Protein AF-A0AAV3ZA12-F1 (afdb_monomer_lite)

Secondary structure (DSSP, 8-state):
-HHHHHHHHTT--GGG---HHHHHHHHHHHH-S---HHHHHHHHHHHHHHHHHHS-SHHHHHHTT------------

pLDDT: mean 81.69, std 13.92, range [38.5, 95.38]

Sequence (77 aa):
MEMRCYRRLLGISYKDHTTNEEVSRRIVNAIGPHVDLLTIVRQRKLKWYGHTTRSSGLAKTIMQGTVNEGRRRGRLG

Foldseek 3Di:
DVLVVLCVVVVNDVVNVDDSVRSVVVVCVVPNDDDDPVNVVVVVVVVVVVVLCPDDDDSNCVVVVDPCPDPPPDDPD

Structure (mmCIF, N/CA/C/O backbone):
data_AF-A0AAV3ZA12-F1
#
_entry.id   AF-A0AAV3ZA12-F1
#
loop_
_atom_site.group_PDB
_atom_site.id
_atom_site.type_symbol
_atom_site.label_atom_id
_atom_site.label_alt_id
_atom_site.label_comp_id
_atom_site.label_asym_id
_atom_site.label_entity_id
_atom_site.label_seq_id
_atom_site.pdbx_PDB_ins_code
_atom_site.Cartn_x
_atom_site.Cartn_y
_atom_site.Cartn_z
_atom_site.occupancy
_atom_site.B_iso_or_equiv
_atom_site.auth_seq_id
_atom_site.auth_comp_id
_atom_site.auth_asym_id
_atom_site.auth_atom_id
_atom_site.pdbx_PDB_model_num
ATOM 1 N N . MET A 1 1 ? -4.441 8.862 3.920 1.00 73.19 1 MET A N 1
ATOM 2 C CA . MET A 1 1 ? -5.727 8.799 3.188 1.00 73.19 1 MET A CA 1
ATOM 3 C C . MET A 1 1 ? -6.466 7.505 3.490 1.00 73.19 1 MET A C 1
ATOM 5 O O . MET A 1 1 ? -7.558 7.584 4.027 1.00 73.19 1 MET A O 1
ATOM 9 N N . GLU A 1 2 ? -5.857 6.342 3.247 1.00 86.88 2 GLU A N 1
ATOM 10 C CA . GLU A 1 2 ? -6.508 5.030 3.394 1.00 86.8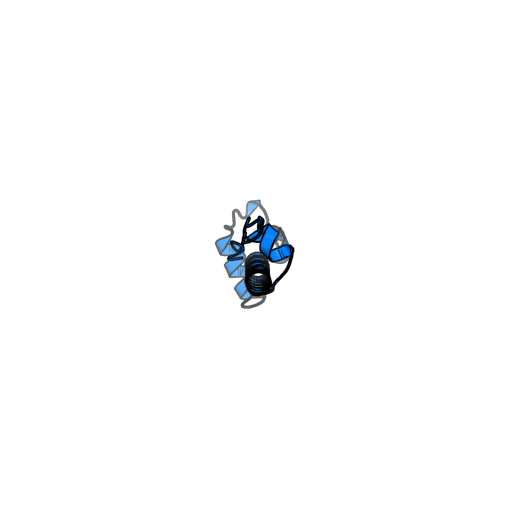8 2 GLU A CA 1
ATOM 11 C C . GLU A 1 2 ? -7.100 4.768 4.797 1.00 86.88 2 GLU A C 1
ATOM 13 O O . GLU A 1 2 ? -8.303 4.561 4.923 1.00 86.88 2 GLU A O 1
ATOM 18 N N . MET A 1 3 ? -6.319 4.955 5.871 1.00 88.81 3 MET A N 1
ATOM 19 C CA . MET A 1 3 ? -6.815 4.810 7.256 1.00 88.81 3 MET A CA 1
ATOM 20 C C . MET A 1 3 ? -8.002 5.722 7.598 1.00 88.81 3 MET A C 1
ATOM 22 O O . MET A 1 3 ? -8.870 5.360 8.389 1.00 88.81 3 MET A O 1
ATOM 26 N N . ARG A 1 4 ? -8.072 6.913 6.991 1.00 88.38 4 ARG A N 1
ATOM 27 C CA . ARG A 1 4 ? -9.197 7.837 7.191 1.00 88.38 4 ARG A CA 1
ATOM 28 C C . ARG A 1 4 ? -10.460 7.315 6.503 1.00 88.38 4 ARG A C 1
ATOM 30 O O . ARG A 1 4 ? -11.548 7.478 7.046 1.00 88.38 4 ARG A O 1
ATOM 37 N N . CYS A 1 5 ? -10.314 6.681 5.340 1.00 89.75 5 CYS A N 1
ATOM 38 C CA . CYS A 1 5 ? -11.412 6.015 4.644 1.00 89.75 5 CYS A CA 1
ATOM 39 C C . CYS A 1 5 ? -11.900 4.789 5.423 1.00 89.75 5 CYS A C 1
ATOM 41 O O . CYS A 1 5 ? -13.102 4.670 5.635 1.00 89.75 5 CYS A O 1
ATOM 43 N N . TYR A 1 6 ? -10.996 3.945 5.933 1.00 90.88 6 TYR A N 1
ATOM 44 C CA . TYR A 1 6 ? -11.375 2.783 6.745 1.00 90.88 6 TYR A CA 1
ATOM 45 C C . TYR A 1 6 ? -12.104 3.174 8.026 1.00 90.88 6 TYR A C 1
ATOM 47 O O . TYR A 1 6 ? -13.146 2.602 8.331 1.00 90.88 6 TYR A O 1
ATOM 55 N N . ARG A 1 7 ? -11.631 4.206 8.736 1.00 92.19 7 ARG A N 1
ATOM 56 C CA . ARG A 1 7 ? -12.337 4.725 9.916 1.00 92.19 7 ARG A CA 1
ATOM 57 C C . ARG A 1 7 ? -13.750 5.197 9.587 1.00 92.19 7 ARG A C 1
ATOM 59 O O . ARG A 1 7 ? -14.665 4.885 10.333 1.00 92.19 7 ARG A O 1
ATOM 66 N N . ARG A 1 8 ? -13.944 5.896 8.462 1.00 92.00 8 ARG A N 1
ATOM 67 C CA . ARG A 1 8 ? -15.285 6.313 8.016 1.00 92.00 8 ARG A CA 1
ATOM 68 C C . ARG A 1 8 ? -16.175 5.123 7.673 1.00 92.00 8 ARG A C 1
ATOM 70 O O . ARG A 1 8 ? -17.322 5.109 8.093 1.00 92.00 8 ARG A O 1
ATOM 77 N N . LEU A 1 9 ? -15.648 4.142 6.942 1.00 90.50 9 LEU A N 1
ATOM 78 C CA . LEU A 1 9 ? -16.403 2.957 6.535 1.00 90.50 9 LEU A CA 1
ATOM 79 C C . LEU A 1 9 ? -16.842 2.106 7.735 1.00 90.50 9 LEU A C 1
ATOM 81 O O . LEU A 1 9 ? -17.944 1.576 7.740 1.00 90.50 9 LEU A O 1
ATOM 85 N N . LEU A 1 10 ? -15.996 2.020 8.763 1.00 90.50 10 LEU A N 1
ATOM 86 C CA . LEU A 1 10 ? -16.274 1.298 10.006 1.00 90.50 10 LEU A CA 1
ATOM 87 C C . LEU A 1 10 ? -17.017 2.143 11.057 1.00 90.50 10 LEU A C 1
ATOM 89 O O . LEU A 1 10 ? -17.251 1.657 12.160 1.00 90.50 10 LEU A O 1
ATOM 93 N N . GLY A 1 11 ? -17.341 3.407 10.762 1.00 92.50 11 GLY A N 1
ATOM 94 C CA . GLY A 1 11 ? -18.008 4.310 11.706 1.00 92.50 11 GLY A CA 1
ATOM 95 C C . GLY A 1 11 ? -17.184 4.675 12.950 1.00 92.50 11 GLY A C 1
ATOM 96 O O . GLY A 1 11 ? -17.758 5.066 13.959 1.00 92.50 11 GLY A O 1
ATOM 97 N N . ILE A 1 12 ? -15.853 4.557 12.900 1.00 91.50 12 ILE A N 1
ATOM 98 C CA . ILE A 1 12 ? -14.962 4.807 14.043 1.00 91.50 12 ILE A CA 1
ATOM 99 C C . ILE A 1 12 ? -14.775 6.313 14.236 1.00 91.50 12 ILE A C 1
ATOM 101 O O . ILE A 1 12 ? -14.225 7.012 13.375 1.00 91.50 12 ILE A O 1
ATOM 105 N N . SER A 1 13 ? -15.180 6.798 15.405 1.00 88.25 13 SER A N 1
ATOM 106 C CA . SER A 1 13 ? -14.974 8.165 15.859 1.00 88.25 13 SER A CA 1
ATOM 107 C C . SER A 1 13 ? -13.554 8.363 16.387 1.00 88.25 13 SER A C 1
ATOM 109 O O . SER A 1 13 ? -12.868 7.439 16.821 1.00 88.25 13 SER A O 1
ATOM 111 N N . TYR A 1 14 ? -13.094 9.613 16.397 1.00 80.38 14 TYR A N 1
ATOM 112 C CA . TYR A 1 14 ? -11.808 9.959 17.007 1.00 80.38 14 TYR A CA 1
ATOM 113 C C . TYR A 1 14 ? -11.801 9.712 18.526 1.00 80.38 14 TYR A C 1
ATOM 115 O O . TYR A 1 14 ? -10.759 9.411 19.099 1.00 80.38 14 TYR A O 1
ATOM 123 N N . LYS A 1 15 ? -12.980 9.784 19.161 1.00 86.50 15 LYS A N 1
ATOM 124 C CA . LYS A 1 15 ? -13.175 9.534 20.597 1.00 86.50 15 LYS A CA 1
ATOM 125 C C . LYS A 1 15 ? -13.006 8.067 20.989 1.00 86.50 15 LYS A C 1
ATOM 127 O O . LYS A 1 15 ? -12.770 7.786 22.155 1.00 86.50 15 LYS A O 1
ATOM 132 N N . ASP A 1 16 ?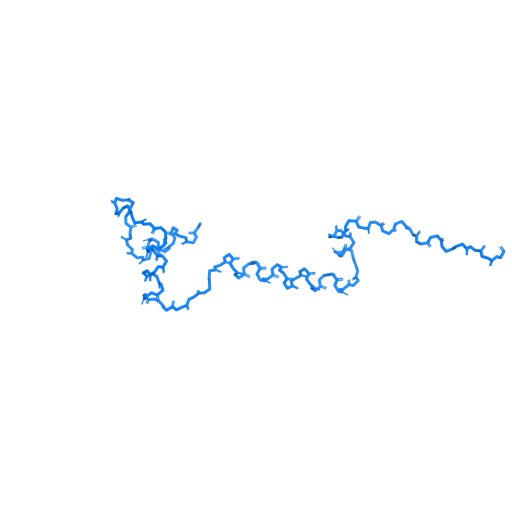 -13.086 7.148 20.029 1.00 83.19 16 ASP A N 1
ATOM 133 C CA . ASP A 1 16 ? -12.963 5.714 20.300 1.00 83.19 16 ASP A CA 1
ATOM 134 C C . ASP A 1 16 ? -11.512 5.296 20.585 1.00 83.19 16 ASP A C 1
ATOM 136 O O . ASP A 1 16 ? -11.263 4.123 20.857 1.00 83.19 16 ASP A O 1
ATOM 140 N N . HIS A 1 17 ? -10.542 6.221 20.458 1.00 87.25 17 HIS A N 1
ATOM 141 C CA . HIS A 1 17 ? -9.102 6.002 20.674 1.00 87.25 17 HIS A CA 1
ATOM 142 C C . HIS A 1 17 ? -8.573 4.699 20.048 1.00 87.25 17 HIS A C 1
ATOM 144 O O . HIS A 1 17 ? -7.621 4.085 20.524 1.00 87.25 17 HIS A O 1
ATOM 150 N N . THR A 1 18 ? -9.194 4.268 18.949 1.00 89.62 18 THR A N 1
ATOM 151 C CA . THR A 1 18 ? -8.882 2.991 18.313 1.00 89.62 18 THR A CA 1
ATOM 152 C C . THR A 1 18 ? -7.545 3.098 17.593 1.00 89.62 18 THR A C 1
ATOM 154 O O . THR A 1 18 ? -7.324 4.060 16.850 1.00 89.62 18 THR A O 1
ATOM 157 N N . THR A 1 19 ? -6.659 2.123 17.790 1.00 92.12 19 THR A N 1
ATOM 158 C CA . THR A 1 19 ? -5.354 2.068 17.118 1.00 92.12 19 THR A CA 1
ATOM 159 C C . THR A 1 19 ? -5.508 1.730 15.636 1.00 92.12 19 THR A C 1
ATOM 161 O O . THR A 1 19 ? -6.534 1.203 15.202 1.00 92.12 19 THR A O 1
ATOM 164 N N . ASN A 1 20 ? -4.498 2.044 14.824 1.00 88.12 20 ASN A N 1
ATOM 165 C CA . ASN A 1 20 ? -4.557 1.757 13.388 1.00 88.12 20 ASN A CA 1
ATOM 166 C C . ASN A 1 20 ? -4.507 0.249 13.105 1.00 88.12 20 ASN A C 1
ATOM 168 O O . ASN A 1 20 ? -5.130 -0.212 12.151 1.00 88.12 20 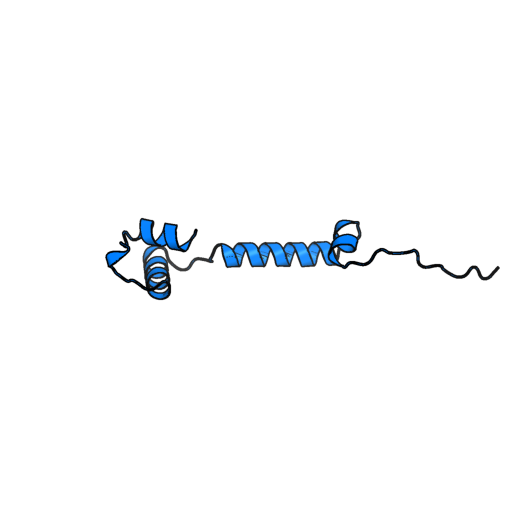ASN A O 1
ATOM 172 N N . GLU A 1 21 ? -3.826 -0.516 13.956 1.00 89.62 21 GLU A N 1
ATOM 173 C CA . GLU A 1 21 ? -3.788 -1.976 13.908 1.00 89.62 21 GLU A CA 1
ATOM 174 C C . GLU A 1 21 ? -5.190 -2.562 14.102 1.00 89.62 21 GLU A C 1
ATOM 176 O O . GLU A 1 21 ? -5.607 -3.437 13.346 1.00 89.62 21 GLU A O 1
ATOM 181 N N . GLU A 1 22 ? -5.958 -2.032 15.057 1.00 91.12 22 GLU A N 1
ATOM 182 C CA . GLU A 1 22 ? -7.323 -2.494 15.311 1.00 91.12 22 GLU A CA 1
ATOM 183 C C . GLU A 1 22 ? -8.279 -2.116 14.171 1.00 91.12 22 GLU A C 1
ATOM 185 O O . GLU A 1 22 ? -9.109 -2.931 13.764 1.00 91.12 22 GLU A O 1
ATOM 190 N N . VAL A 1 23 ? -8.133 -0.919 13.589 1.00 90.88 23 VAL A N 1
ATOM 191 C CA . VAL A 1 23 ? -8.876 -0.537 12.373 1.00 90.88 23 VAL A CA 1
ATOM 192 C C . VAL A 1 23 ? -8.564 -1.502 11.224 1.00 90.88 23 VAL A C 1
ATOM 194 O O . VAL A 1 23 ? -9.486 -1.950 10.543 1.00 90.88 23 VAL A O 1
ATOM 197 N N . SER A 1 24 ? -7.289 -1.863 11.046 1.00 89.75 24 SER A N 1
ATOM 198 C CA . SER A 1 24 ? -6.843 -2.826 10.031 1.00 89.75 24 SER A CA 1
ATOM 199 C C . SER A 1 24 ? -7.454 -4.217 10.252 1.00 89.75 24 SER A C 1
ATOM 201 O O . SER A 1 24 ? -7.985 -4.840 9.333 1.00 89.75 24 SER A O 1
ATOM 203 N N . ARG A 1 25 ? -7.480 -4.691 11.500 1.00 90.56 25 ARG A N 1
ATOM 204 C CA . ARG A 1 25 ? -8.092 -5.979 11.848 1.00 90.56 25 ARG A CA 1
ATOM 205 C C . ARG A 1 25 ? -9.591 -5.999 11.543 1.00 90.56 25 ARG A C 1
ATOM 207 O O . ARG A 1 25 ? -10.090 -6.951 10.947 1.00 90.56 25 ARG A O 1
ATOM 214 N N . ARG A 1 26 ? -10.313 -4.937 11.910 1.00 92.00 26 ARG A N 1
ATOM 215 C CA . ARG A 1 26 ? -11.760 -4.828 11.664 1.00 92.00 26 ARG A CA 1
ATOM 216 C C . ARG A 1 26 ? -12.097 -4.779 10.181 1.00 92.00 26 ARG A C 1
ATOM 218 O O . ARG A 1 26 ? -13.052 -5.430 9.771 1.00 92.00 26 ARG A O 1
ATOM 225 N N . ILE A 1 27 ? -11.321 -4.051 9.376 1.00 91.50 27 ILE A N 1
ATOM 226 C CA . ILE A 1 27 ? -11.576 -3.980 7.933 1.00 91.50 27 ILE A CA 1
ATOM 227 C C . ILE A 1 27 ? -11.318 -5.331 7.249 1.00 91.50 27 ILE A C 1
ATOM 229 O O . ILE A 1 27 ? -12.109 -5.737 6.401 1.00 91.50 27 ILE A O 1
ATOM 233 N N . VAL A 1 28 ? -10.281 -6.067 7.673 1.00 91.50 28 VAL A N 1
ATOM 234 C CA . VAL A 1 28 ? -10.009 -7.427 7.180 1.00 91.50 28 VAL A CA 1
ATOM 235 C C . VAL A 1 28 ? -11.143 -8.380 7.553 1.00 91.50 28 VAL A C 1
ATOM 237 O O . VAL A 1 28 ? -11.565 -9.172 6.720 1.00 91.50 28 VAL A O 1
ATOM 240 N N . ASN A 1 29 ? -11.695 -8.272 8.762 1.00 91.00 29 ASN A N 1
ATOM 241 C CA . ASN A 1 29 ? -12.845 -9.086 9.160 1.00 91.00 29 ASN A CA 1
ATOM 242 C C . ASN A 1 29 ? -14.128 -8.724 8.392 1.00 91.00 29 ASN A C 1
ATOM 244 O O . ASN A 1 29 ? -14.951 -9.598 8.145 1.00 91.00 29 ASN A O 1
ATOM 248 N N . ALA A 1 30 ? -14.314 -7.452 8.027 1.00 89.88 30 ALA A N 1
ATOM 249 C CA . ALA A 1 30 ? -15.535 -6.977 7.377 1.00 89.88 30 ALA A CA 1
ATOM 250 C C . ALA A 1 30 ? -15.582 -7.249 5.863 1.00 89.88 30 ALA A C 1
ATOM 252 O O . ALA A 1 30 ? -16.650 -7.529 5.328 1.00 89.88 30 ALA A O 1
ATOM 253 N N . ILE A 1 31 ? -14.447 -7.133 5.166 1.00 89.12 31 ILE A N 1
ATOM 254 C CA . ILE A 1 31 ? -14.381 -7.181 3.688 1.00 89.12 31 ILE A CA 1
ATOM 255 C C . ILE A 1 31 ? -13.505 -8.348 3.203 1.00 89.12 31 ILE A C 1
ATOM 257 O O . ILE A 1 31 ? -13.485 -8.679 2.019 1.00 89.12 31 ILE A O 1
ATOM 261 N N . GLY A 1 32 ? -12.803 -9.011 4.120 1.00 88.00 32 GLY A N 1
ATOM 262 C CA . GLY A 1 32 ? -11.841 -10.057 3.814 1.00 88.00 32 GLY A CA 1
ATOM 263 C C . GLY A 1 32 ? -10.423 -9.523 3.572 1.00 88.00 32 GLY A C 1
ATOM 264 O O . GLY A 1 32 ? -10.139 -8.326 3.723 1.00 88.00 32 GLY A O 1
ATOM 265 N N . PRO A 1 33 ? -9.491 -10.422 3.209 1.00 87.06 33 PRO A N 1
ATOM 266 C CA . PRO A 1 33 ? -8.112 -10.061 2.912 1.00 87.06 33 PRO A CA 1
ATOM 267 C C . PRO A 1 33 ? -8.050 -9.080 1.738 1.00 87.06 33 PRO A C 1
ATOM 269 O O . PRO A 1 33 ? -8.574 -9.351 0.660 1.00 87.06 33 PRO A O 1
ATOM 272 N N . HIS A 1 34 ? -7.368 -7.955 1.929 1.00 84.56 34 HIS A N 1
ATOM 273 C CA . HIS A 1 34 ? -7.137 -6.968 0.879 1.00 84.56 34 HIS A CA 1
ATOM 274 C C . HIS A 1 34 ? -5.680 -6.509 0.905 1.00 84.56 34 HIS A C 1
ATOM 276 O O . HIS A 1 34 ? -4.987 -6.612 1.918 1.00 84.56 34 HIS A O 1
ATOM 282 N N . VAL A 1 35 ? -5.205 -6.014 -0.236 1.00 85.25 35 VAL A N 1
ATOM 283 C CA . VAL A 1 35 ? -3.856 -5.460 -0.357 1.00 85.25 35 VAL A CA 1
ATOM 284 C C . VAL A 1 35 ? -3.939 -3.954 -0.151 1.00 85.25 35 VAL A C 1
ATOM 286 O O . VAL A 1 35 ? -4.654 -3.275 -0.884 1.00 85.25 35 VAL A O 1
ATOM 289 N N . ASP A 1 36 ? -3.181 -3.442 0.816 1.00 84.81 36 ASP A N 1
ATOM 290 C CA . ASP A 1 36 ? -3.020 -2.004 1.053 1.00 84.81 36 ASP A CA 1
ATOM 291 C C . ASP A 1 36 ? -2.575 -1.285 -0.235 1.00 84.81 36 ASP A C 1
ATOM 293 O O . ASP A 1 36 ? -1.661 -1.725 -0.951 1.00 84.81 36 ASP A O 1
ATOM 297 N N . LEU A 1 37 ? -3.216 -0.153 -0.526 1.00 87.81 37 LEU A N 1
ATOM 298 C CA . LEU A 1 37 ? -2.929 0.699 -1.675 1.00 87.81 37 LEU A CA 1
ATOM 299 C C . LEU A 1 37 ? -1.448 1.065 -1.768 1.00 87.81 37 LEU A C 1
ATOM 301 O O . LEU A 1 37 ? -0.882 1.075 -2.865 1.00 87.81 37 LEU A O 1
ATOM 305 N N . LEU A 1 38 ? -0.790 1.339 -0.641 1.00 87.75 38 LEU A N 1
ATOM 306 C CA . LEU A 1 38 ? 0.634 1.662 -0.625 1.00 87.75 38 LEU A CA 1
ATOM 307 C C . LEU A 1 38 ? 1.477 0.473 -1.098 1.00 87.75 38 LEU A C 1
ATOM 309 O O . LEU A 1 38 ? 2.446 0.658 -1.842 1.00 87.75 38 LEU A O 1
ATOM 313 N N . THR A 1 39 ? 1.087 -0.745 -0.729 1.00 89.88 39 THR A N 1
ATOM 314 C CA . THR A 1 39 ? 1.728 -1.978 -1.199 1.00 89.88 39 THR A CA 1
ATOM 315 C C . THR A 1 39 ? 1.538 -2.157 -2.705 1.00 89.88 39 THR A C 1
ATOM 317 O O . THR A 1 39 ? 2.514 -2.408 -3.416 1.00 89.88 39 THR A O 1
ATOM 320 N N . ILE A 1 40 ? 0.330 -1.922 -3.229 1.00 92.88 40 ILE A N 1
ATOM 321 C CA . ILE A 1 40 ? 0.054 -1.960 -4.677 1.00 92.88 40 ILE A CA 1
ATOM 322 C C . ILE A 1 40 ? 0.918 -0.935 -5.424 1.00 92.88 40 ILE A C 1
ATOM 324 O O . ILE A 1 40 ? 1.548 -1.257 -6.436 1.00 92.88 40 ILE A O 1
ATOM 328 N N . VAL A 1 41 ? 0.989 0.302 -4.926 1.00 93.69 41 VAL A N 1
ATOM 329 C CA . VAL A 1 41 ? 1.796 1.369 -5.534 1.00 93.69 41 VAL A CA 1
ATOM 330 C C . VAL A 1 41 ? 3.279 1.003 -5.526 1.00 93.69 41 VAL A C 1
ATOM 332 O O . VAL A 1 41 ? 3.947 1.160 -6.550 1.00 93.69 41 VAL A O 1
ATOM 335 N N . ARG A 1 42 ? 3.804 0.475 -4.415 1.00 93.94 42 ARG A N 1
ATOM 336 C CA . ARG A 1 42 ? 5.198 0.012 -4.322 1.00 93.94 42 ARG A CA 1
ATOM 337 C C . ARG A 1 42 ? 5.490 -1.102 -5.322 1.00 93.94 42 ARG A C 1
ATOM 339 O O . ARG A 1 42 ? 6.472 -1.009 -6.054 1.00 93.94 42 ARG A O 1
ATOM 346 N N . GLN A 1 43 ? 4.621 -2.106 -5.419 1.00 95.12 43 GLN A N 1
ATOM 347 C CA . GLN A 1 43 ? 4.783 -3.194 -6.385 1.00 95.12 43 GLN A CA 1
ATOM 348 C C . GLN A 1 43 ? 4.786 -2.683 -7.828 1.00 95.12 43 GLN A C 1
ATOM 350 O O . GLN A 1 43 ? 5.626 -3.096 -8.627 1.00 95.1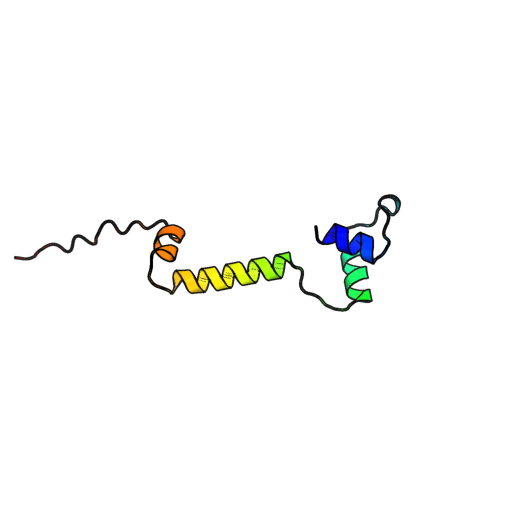2 43 GLN A O 1
ATOM 355 N N . ARG A 1 44 ? 3.886 -1.755 -8.173 1.00 95.38 44 ARG A N 1
ATOM 356 C CA . ARG A 1 44 ? 3.847 -1.142 -9.510 1.00 95.38 44 ARG A CA 1
ATOM 357 C C . ARG A 1 44 ? 5.120 -0.357 -9.809 1.00 95.38 44 ARG A C 1
ATOM 359 O O . ARG A 1 44 ? 5.686 -0.524 -10.885 1.00 95.38 44 ARG A O 1
ATOM 366 N N . LYS A 1 45 ? 5.605 0.437 -8.850 1.00 94.19 45 LYS A N 1
ATOM 367 C CA . LYS A 1 45 ? 6.871 1.173 -8.979 1.00 94.19 45 LYS A CA 1
ATOM 368 C C . LYS A 1 45 ? 8.056 0.233 -9.194 1.00 94.19 45 LYS A C 1
ATOM 370 O O . LYS A 1 45 ? 8.863 0.492 -10.076 1.00 94.19 45 LYS A O 1
ATOM 375 N N . LEU A 1 46 ? 8.134 -0.872 -8.452 1.00 92.50 46 LEU A N 1
ATOM 376 C CA . LEU A 1 46 ? 9.195 -1.873 -8.613 1.00 92.50 46 LEU A CA 1
ATOM 377 C C . LEU A 1 46 ? 9.126 -2.583 -9.969 1.00 92.50 46 LEU A C 1
ATOM 379 O O . LEU A 1 46 ? 10.151 -2.735 -10.630 1.00 92.50 46 LEU A O 1
ATOM 383 N N . LYS A 1 47 ? 7.926 -2.975 -10.418 1.00 93.44 47 LYS A N 1
ATOM 384 C CA . LYS A 1 47 ? 7.728 -3.564 -11.752 1.00 93.44 47 LYS A CA 1
ATOM 385 C C . LYS A 1 47 ? 8.168 -2.602 -12.852 1.00 93.44 47 LYS A C 1
ATOM 387 O O . LYS A 1 47 ? 8.907 -3.002 -13.747 1.00 93.44 47 LYS A O 1
ATOM 392 N N . TRP A 1 48 ? 7.760 -1.338 -12.752 1.00 91.75 48 TRP A N 1
ATOM 393 C CA . TRP A 1 48 ? 8.172 -0.299 -13.690 1.00 91.75 48 TRP A CA 1
ATOM 394 C C . TRP A 1 48 ? 9.685 -0.071 -13.650 1.00 91.75 48 TRP A C 1
ATOM 396 O O . TRP A 1 48 ? 10.322 -0.069 -14.693 1.00 91.75 48 TRP A O 1
ATOM 406 N N . TYR A 1 49 ? 10.289 0.016 -12.464 1.00 88.56 49 TYR A N 1
ATOM 407 C CA . TYR A 1 49 ? 11.738 0.152 -12.316 1.00 88.56 49 TYR A CA 1
ATOM 408 C C . TYR A 1 49 ? 12.500 -1.009 -12.971 1.00 88.56 49 TYR A C 1
ATOM 410 O O . TYR A 1 49 ? 13.439 -0.791 -13.737 1.00 88.56 49 TYR A O 1
ATOM 418 N N . GLY A 1 50 ? 12.077 -2.251 -12.723 1.00 87.81 50 GLY A N 1
ATOM 419 C CA . GLY A 1 50 ? 12.672 -3.436 -13.341 1.00 87.81 50 GLY A CA 1
ATOM 420 C C . GLY A 1 50 ? 12.493 -3.470 -14.862 1.00 87.81 50 GLY A C 1
ATOM 421 O O . GLY A 1 50 ? 13.382 -3.920 -15.579 1.00 87.81 50 GLY A O 1
ATOM 422 N N . HIS A 1 51 ? 11.365 -2.975 -15.371 1.00 89.19 51 HIS A N 1
ATOM 423 C CA . HIS A 1 51 ? 11.147 -2.818 -16.806 1.00 89.19 51 HIS A CA 1
ATOM 424 C C . HIS A 1 51 ? 12.086 -1.755 -17.398 1.00 89.19 51 HIS A C 1
ATOM 426 O O . HIS A 1 51 ? 12.845 -2.050 -18.320 1.00 89.19 51 HIS A O 1
ATOM 432 N N . THR A 1 52 ? 12.120 -0.561 -16.802 1.00 86.00 52 THR A N 1
ATOM 433 C CA . THR A 1 52 ? 12.956 0.564 -17.238 1.00 86.00 52 THR A CA 1
ATOM 434 C C . THR A 1 52 ? 14.448 0.221 -17.209 1.00 86.00 52 THR A C 1
ATOM 436 O O . THR A 1 52 ? 15.166 0.521 -18.157 1.00 86.00 52 THR A O 1
ATOM 439 N N . THR A 1 53 ? 14.938 -0.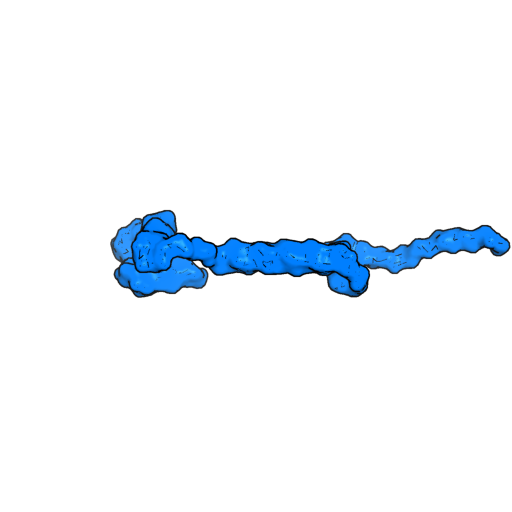465 -16.175 1.00 82.25 53 THR A N 1
ATOM 440 C CA . THR A 1 53 ? 16.364 -0.844 -16.065 1.00 82.25 53 THR A CA 1
ATOM 441 C C . THR A 1 53 ? 16.807 -1.899 -17.086 1.00 82.25 53 THR A C 1
ATOM 443 O O . THR A 1 53 ? 17.974 -1.904 -17.495 1.00 82.25 53 THR A O 1
ATOM 446 N N . ARG A 1 54 ? 15.896 -2.773 -17.529 1.00 82.12 54 ARG A N 1
ATOM 447 C CA . ARG A 1 54 ? 16.152 -3.775 -18.581 1.00 82.12 54 ARG A CA 1
ATOM 448 C C . ARG A 1 54 ? 15.991 -3.204 -19.989 1.00 82.12 54 ARG A C 1
ATOM 450 O O . ARG A 1 54 ? 16.670 -3.665 -20.898 1.00 82.12 54 ARG A O 1
ATOM 457 N N . SER A 1 55 ? 15.133 -2.200 -20.162 1.00 78.94 55 SER A N 1
ATOM 458 C CA . SER A 1 55 ? 14.987 -1.471 -21.425 1.00 78.94 55 SER A CA 1
ATOM 459 C C . SER A 1 55 ? 16.207 -0.588 -21.727 1.00 78.94 55 SER A C 1
ATOM 461 O O . SER A 1 55 ? 16.944 -0.200 -20.820 1.00 78.94 55 SER A O 1
ATOM 463 N N . SER A 1 56 ? 16.445 -0.262 -22.997 1.00 72.12 56 SER A N 1
ATOM 464 C CA . SER A 1 56 ? 17.362 0.811 -23.400 1.00 72.12 56 SER A CA 1
ATOM 465 C C . SER A 1 56 ? 16.583 2.118 -23.582 1.00 72.12 56 SER A C 1
ATOM 467 O O . SER A 1 56 ? 15.417 2.099 -23.971 1.00 72.12 56 SER A O 1
ATOM 469 N N . GLY A 1 57 ? 17.207 3.263 -23.287 1.00 77.94 57 GLY A N 1
ATOM 470 C CA . GLY A 1 57 ? 16.608 4.578 -23.534 1.00 77.94 57 GLY A CA 1
ATOM 471 C C . GLY A 1 57 ? 16.792 5.589 -22.405 1.00 77.94 57 GLY A C 1
ATOM 472 O O . GLY A 1 57 ? 17.363 5.300 -21.353 1.00 77.94 57 GLY A O 1
ATOM 473 N N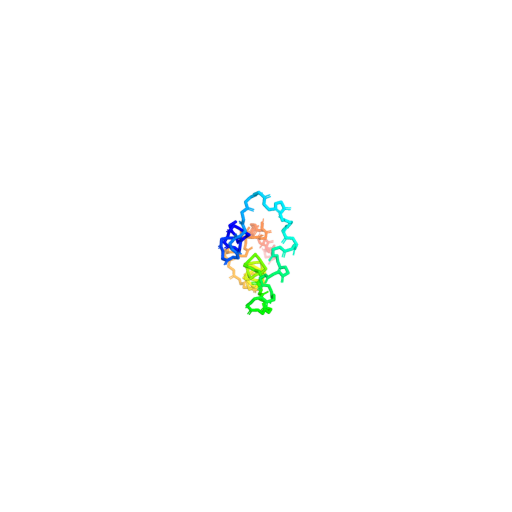 . LEU A 1 58 ? 16.266 6.792 -22.638 1.00 77.62 58 LEU A N 1
ATOM 474 C CA . LEU A 1 58 ? 16.461 7.974 -21.796 1.00 77.62 58 LEU A CA 1
ATOM 475 C C . LEU A 1 58 ? 15.993 7.771 -20.345 1.00 77.62 58 LEU A C 1
ATOM 477 O O . LEU A 1 58 ? 16.671 8.195 -19.414 1.00 77.62 58 LEU A O 1
ATOM 481 N N . ALA A 1 59 ? 14.874 7.071 -20.135 1.00 78.06 59 ALA A N 1
ATOM 482 C CA . ALA A 1 59 ? 14.351 6.795 -18.797 1.00 78.06 59 ALA A CA 1
ATOM 483 C C . ALA A 1 59 ? 15.333 5.974 -17.941 1.00 78.06 59 ALA A C 1
ATOM 485 O O . ALA A 1 59 ? 15.470 6.234 -16.750 1.00 78.06 59 ALA A O 1
ATOM 486 N N . LYS A 1 60 ? 16.065 5.026 -18.540 1.00 79.38 60 LYS A N 1
ATOM 487 C CA . LYS A 1 60 ? 17.122 4.272 -17.854 1.00 79.38 60 LYS A CA 1
ATOM 488 C C . LYS A 1 60 ? 18.315 5.161 -17.514 1.00 79.38 60 LYS A C 1
ATOM 490 O O . LYS A 1 60 ? 18.768 5.141 -16.377 1.00 79.38 60 LYS A O 1
ATOM 495 N N . THR A 1 61 ? 18.787 5.948 -18.480 1.00 78.12 61 THR A N 1
ATOM 496 C CA . THR A 1 61 ? 19.910 6.890 -18.333 1.00 78.12 61 THR A CA 1
ATOM 497 C C . THR A 1 61 ? 19.665 7.884 -17.199 1.00 78.12 61 THR A C 1
ATOM 499 O O . THR A 1 61 ? 20.519 8.043 -16.330 1.00 78.12 61 THR A O 1
ATOM 502 N N . ILE A 1 62 ? 18.473 8.489 -17.158 1.00 81.31 62 ILE A N 1
ATOM 503 C CA . ILE A 1 62 ? 18.068 9.419 -16.096 1.00 81.31 62 ILE A CA 1
ATOM 504 C C . ILE A 1 62 ? 17.994 8.693 -14.745 1.00 81.31 62 ILE A C 1
ATOM 506 O O . ILE A 1 62 ? 18.546 9.171 -13.759 1.00 81.31 62 ILE A O 1
ATOM 510 N N . MET A 1 63 ? 17.356 7.519 -14.691 1.00 78.81 63 MET A N 1
ATOM 511 C CA . MET A 1 63 ? 17.173 6.762 -13.444 1.00 78.81 63 MET A CA 1
ATOM 512 C C . MET A 1 63 ? 18.474 6.184 -12.866 1.00 78.81 63 MET A C 1
ATOM 514 O O . MET A 1 63 ? 18.561 5.994 -11.657 1.00 78.81 63 MET A O 1
ATOM 518 N N . GLN A 1 64 ? 19.464 5.865 -13.703 1.00 78.44 64 GLN A N 1
ATOM 519 C CA . GLN A 1 64 ? 20.758 5.311 -13.282 1.00 78.44 64 GLN A CA 1
ATOM 520 C C . GLN A 1 64 ? 21.833 6.390 -13.080 1.00 78.44 64 GLN A C 1
ATOM 522 O O . GLN A 1 64 ? 22.961 6.057 -12.722 1.00 78.44 64 GLN A O 1
ATOM 527 N N . GLY A 1 65 ? 21.517 7.666 -13.340 1.00 68.88 65 GLY A N 1
ATOM 528 C CA . GLY A 1 65 ? 22.464 8.783 -13.242 1.00 68.88 65 GLY A CA 1
ATOM 529 C C . GLY A 1 65 ? 23.629 8.710 -14.234 1.00 68.88 65 GLY A C 1
ATOM 530 O O . GLY A 1 65 ? 24.576 9.483 -14.138 1.00 68.88 65 GLY A O 1
ATOM 531 N N . THR A 1 66 ? 23.591 7.776 -15.185 1.00 61.41 66 THR A N 1
ATOM 532 C CA . THR A 1 66 ? 24.686 7.541 -16.124 1.00 61.41 66 THR A CA 1
ATOM 533 C C . THR A 1 66 ? 24.435 8.359 -17.378 1.00 61.41 66 THR A C 1
ATOM 535 O O . THR A 1 66 ? 23.847 7.874 -18.344 1.00 61.41 66 THR A O 1
ATOM 538 N N . VAL A 1 67 ? 24.903 9.608 -17.385 1.00 55.12 67 VAL A N 1
ATOM 539 C CA . VAL A 1 67 ? 25.228 10.276 -18.648 1.00 55.12 67 VAL A CA 1
ATOM 540 C C . VAL A 1 67 ? 26.272 9.384 -19.317 1.00 55.12 67 VAL A C 1
ATOM 542 O O . VAL A 1 67 ? 27.380 9.232 -18.810 1.00 55.12 67 VAL A O 1
ATOM 545 N N . ASN A 1 68 ? 25.909 8.720 -20.417 1.00 54.62 68 ASN A N 1
ATOM 546 C CA . ASN A 1 68 ? 26.918 8.138 -21.293 1.00 54.62 68 ASN A CA 1
ATOM 547 C C . ASN A 1 68 ? 27.626 9.321 -21.962 1.00 54.62 68 ASN A C 1
ATOM 549 O O . ASN A 1 68 ? 27.306 9.671 -23.096 1.00 54.62 68 ASN A O 1
ATOM 553 N N . GLU A 1 69 ? 28.571 9.956 -21.266 1.00 51.50 69 GLU A N 1
ATOM 554 C CA . GLU A 1 69 ? 29.672 10.575 -21.987 1.00 51.50 69 GLU A CA 1
ATOM 555 C C . GLU A 1 69 ? 30.325 9.436 -22.759 1.00 51.50 69 GLU A C 1
ATOM 557 O O . GLU A 1 69 ? 30.691 8.404 -22.190 1.00 51.50 69 GLU A O 1
ATOM 562 N N . GLY A 1 70 ? 30.278 9.563 -24.084 1.00 49.97 70 GLY A N 1
ATOM 563 C CA . GLY A 1 70 ? 30.488 8.472 -25.013 1.00 49.97 70 GLY A CA 1
ATOM 564 C C . GLY A 1 70 ? 31.684 7.611 -24.640 1.00 49.97 70 GLY A C 1
ATOM 565 O O . GLY A 1 70 ? 32.747 8.101 -24.264 1.00 49.97 70 GLY A O 1
ATOM 566 N N . ARG A 1 71 ? 31.524 6.301 -24.813 1.00 54.12 71 ARG A N 1
ATOM 567 C CA . ARG A 1 71 ? 32.647 5.372 -24.873 1.00 54.12 71 ARG A CA 1
ATOM 568 C C . ARG A 1 71 ? 33.590 5.897 -25.961 1.00 54.12 71 ARG A C 1
ATOM 570 O O . ARG A 1 71 ? 33.358 5.650 -27.143 1.00 54.12 71 ARG A O 1
ATOM 577 N N . ARG A 1 72 ? 34.621 6.663 -25.583 1.00 54.72 72 ARG A N 1
ATOM 578 C CA . ARG A 1 72 ? 35.706 7.092 -26.469 1.00 54.72 72 ARG A CA 1
ATOM 579 C C . ARG A 1 72 ? 36.485 5.825 -26.797 1.00 54.72 72 ARG A C 1
ATOM 581 O O . ARG A 1 72 ? 37.441 5.449 -26.129 1.00 54.72 72 ARG A O 1
ATOM 588 N N . ARG A 1 73 ? 35.970 5.077 -27.768 1.00 56.12 73 ARG A N 1
ATOM 589 C CA . ARG A 1 73 ? 36.624 3.908 -28.332 1.00 56.12 73 ARG A CA 1
ATOM 590 C C . ARG A 1 73 ? 37.849 4.469 -29.047 1.00 56.12 73 ARG A C 1
ATOM 592 O O . ARG A 1 73 ? 37.701 5.150 -30.058 1.00 56.12 73 ARG A O 1
ATOM 599 N N . GLY A 1 74 ? 39.021 4.295 -28.437 1.00 48.12 74 GLY A N 1
ATOM 600 C CA . GLY A 1 74 ? 40.292 4.724 -29.006 1.00 48.12 74 GLY A CA 1
ATOM 601 C C . GLY A 1 74 ? 40.374 4.261 -30.455 1.00 48.12 74 GLY A C 1
ATOM 602 O O . GLY A 1 74 ? 40.144 3.089 -30.757 1.00 48.12 74 GLY A O 1
ATOM 603 N N . ARG A 1 75 ? 40.621 5.210 -31.353 1.00 52.25 75 ARG A N 1
ATOM 604 C CA . ARG A 1 75 ? 40.877 4.933 -32.757 1.00 52.25 75 ARG A CA 1
ATOM 605 C C . ARG A 1 75 ? 42.289 4.349 -32.824 1.00 52.25 75 ARG A C 1
ATOM 607 O O . ARG A 1 75 ? 43.256 5.084 -32.676 1.00 52.25 75 ARG A O 1
ATOM 614 N N . LEU A 1 76 ? 42.397 3.030 -32.954 1.00 50.41 76 LEU A N 1
ATOM 615 C CA . LEU A 1 76 ? 43.601 2.404 -33.495 1.00 50.41 76 LEU A CA 1
ATOM 616 C C . LEU A 1 76 ? 43.532 2.624 -35.007 1.00 50.41 76 LEU A C 1
ATOM 618 O O . LEU A 1 76 ? 42.652 2.071 -35.667 1.00 50.41 76 LEU A O 1
ATOM 622 N N . GLY A 1 77 ? 44.374 3.529 -35.499 1.00 38.50 77 GLY A N 1
ATOM 623 C CA . GLY A 1 77 ? 44.417 3.998 -36.880 1.00 38.50 77 GLY A CA 1
ATOM 624 C C . GLY A 1 77 ? 45.227 5.275 -36.980 1.00 38.50 77 GLY A C 1
ATOM 625 O O . GLY A 1 77 ? 44.685 6.337 -36.572 1.00 38.50 77 GLY A O 1
#

Organism: NCBI:txid259542

Radius of gyration: 23.47 Å; chains: 1; bounding box: 62×21×58 Å